Protein AF-A0AAW7ZIN4-F1 (afdb_monomer)

Solvent-accessible surface area (backbone atoms only — not comparable to full-atom values): 8543 Å² total; per-residue (Å²): 134,86,80,76,77,82,79,81,54,70,80,65,68,70,68,62,73,55,70,68,58,52,50,53,53,50,50,55,50,51,54,50,53,51,51,53,50,50,52,51,52,38,57,66,69,66,36,88,85,60,66,56,82,73,45,57,72,73,40,33,47,53,51,51,53,30,57,72,68,71,48,84,62,86,77,79,46,70,63,54,56,51,37,52,54,46,57,75,68,53,62,38,85,40,81,42,49,49,68,58,50,45,52,58,56,48,67,85,55,96,70,55,74,66,58,37,51,51,35,47,51,54,50,48,54,64,73,46,60,96,54,64,73,91,35,54,35,82,43,77,92

Nearest PDB structures (foldseek):
  6bqz-assembly1_A  TM=4.167E-01  e=3.978E+00  Acinetobacter baumannii
  1i2d-assembly1_A  TM=4.081E-01  e=7.711E+00  Penicillium chrysogenum
  7ykk-assembly1_D  TM=2.564E-01  e=2.458E+00  Saccharomyces cerevisiae

Secondary structure (DSSP, 8-state):
---------HHHHTTS--HHHHHHHHHHHHHHHHHHHHHHHHHHHS-TT--GGGS-HHHHHHHHHHHHH-S--SS--HHHHHHHHHHHT--EEEEE-HHHHHHHTTTT----HHHHHHHHHHHHHHHTTTS-TTTEEEEE-

Radius of gyration: 28.84 Å; Cα contacts (8 Å, |Δi|>4): 88; chains: 1; bounding box: 48×37×99 Å

Foldseek 3Di:
DDDDPPPPPVVVVVPDDPPVVVVVVVVVVVVVVVLVVLVVLLVLLPPPVFDLVLDDPVQSVLSVVCNVVSDQDVVNDPSPVVSSVLRNVAADEQEDEPVNLCVLQPVPDDDDPVSSVVSVVVVCCVRCPPHDPVRYRYDYD

Structure (mmCIF, N/CA/C/O backbone):
data_AF-A0AAW7ZIN4-F1
#
_entry.id   AF-A0AAW7ZIN4-F1
#
loop_
_atom_site.group_PDB
_atom_site.id
_atom_site.type_symbol
_atom_site.label_atom_id
_atom_site.label_alt_id
_atom_site.label_comp_id
_atom_site.label_asym_id
_atom_site.label_entity_id
_atom_site.label_seq_id
_atom_site.pdbx_PDB_ins_code
_atom_site.Cartn_x
_atom_site.Cartn_y
_atom_site.Cartn_z
_atom_site.occupancy
_atom_site.B_iso_or_equiv
_atom_site.auth_seq_id
_atom_site.auth_comp_id
_atom_site.auth_asym_id
_atom_site.auth_atom_id
_atom_site.pdbx_PDB_model_num
ATOM 1 N N . MET A 1 1 ? -6.324 -24.152 69.925 1.00 40.66 1 MET A N 1
ATOM 2 C CA . MET A 1 1 ? -6.390 -23.943 68.464 1.00 40.66 1 MET A CA 1
ATOM 3 C C . MET A 1 1 ? -7.553 -22.997 68.207 1.00 40.66 1 MET A C 1
ATOM 5 O O . MET A 1 1 ? -8.689 -23.415 68.367 1.00 40.66 1 MET A O 1
ATOM 9 N N . ASN A 1 2 ? -7.278 -21.713 67.959 1.00 39.81 2 ASN A N 1
ATOM 10 C CA . ASN A 1 2 ? -8.313 -20.709 67.688 1.00 39.81 2 ASN A CA 1
ATOM 11 C C . ASN A 1 2 ? -8.754 -20.844 66.229 1.00 39.81 2 ASN A C 1
ATOM 13 O O . ASN A 1 2 ? -7.980 -20.530 65.327 1.00 39.81 2 ASN A O 1
ATOM 17 N N . ALA A 1 3 ? -9.974 -21.325 66.002 1.00 48.94 3 ALA A N 1
ATOM 18 C CA . ALA A 1 3 ? -10.636 -21.187 64.715 1.00 48.94 3 ALA A CA 1
ATOM 19 C C . ALA A 1 3 ? -11.168 -19.752 64.632 1.00 48.94 3 ALA A C 1
ATOM 21 O O . ALA A 1 3 ? -12.106 -19.397 65.342 1.00 48.94 3 ALA A O 1
ATOM 22 N N . ASN A 1 4 ? -10.525 -18.918 63.818 1.00 47.38 4 ASN A N 1
ATOM 23 C CA . ASN A 1 4 ? -11.059 -17.606 63.474 1.00 47.38 4 ASN A CA 1
ATOM 24 C C . ASN A 1 4 ? -12.286 -17.834 62.573 1.00 47.38 4 ASN A C 1
ATOM 26 O O . ASN A 1 4 ? -12.121 -18.443 61.511 1.00 47.38 4 ASN A O 1
ATOM 30 N N . PRO A 1 5 ? -13.500 -17.403 62.956 1.00 57.81 5 PRO A N 1
ATOM 31 C CA . PRO A 1 5 ? -14.638 -17.458 62.057 1.00 57.81 5 PRO A CA 1
ATOM 32 C C . PRO A 1 5 ? -14.365 -16.464 60.932 1.00 57.81 5 PRO A C 1
ATOM 34 O O . PRO A 1 5 ? -14.081 -15.296 61.188 1.00 57.81 5 PRO A O 1
ATOM 37 N N . VAL A 1 6 ? -14.413 -16.925 59.686 1.00 63.09 6 VAL A N 1
ATOM 38 C CA . VAL A 1 6 ? -14.408 -16.025 58.533 1.00 63.09 6 VAL A CA 1
ATOM 39 C C . VAL A 1 6 ? -15.701 -15.213 58.622 1.00 63.09 6 VAL A C 1
ATOM 41 O O . VAL A 1 6 ? -16.783 -15.744 58.376 1.00 63.09 6 VAL A O 1
ATOM 44 N N . GLU A 1 7 ? -15.605 -13.959 59.064 1.00 59.12 7 GLU A N 1
ATOM 45 C CA . GLU A 1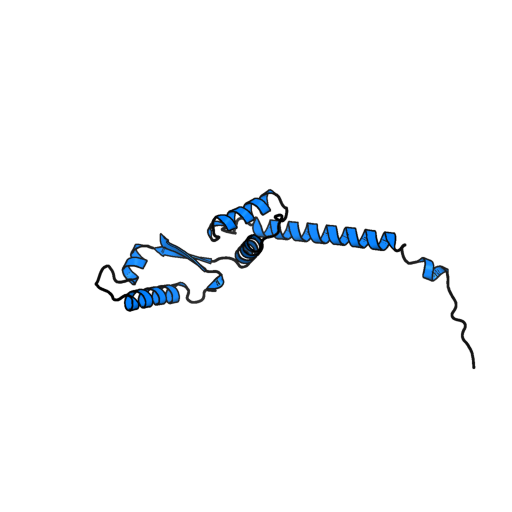 7 ? -16.725 -13.021 59.076 1.00 59.12 7 GLU A CA 1
ATOM 46 C C . GLU A 1 7 ? -17.200 -12.806 57.635 1.00 59.12 7 GLU A C 1
ATOM 48 O O . GLU A 1 7 ? -16.576 -12.094 56.849 1.00 59.12 7 GLU A O 1
ATOM 53 N N . PHE A 1 8 ? -18.323 -13.432 57.280 1.00 55.78 8 PHE A N 1
ATOM 54 C CA . PHE A 1 8 ? -19.066 -13.094 56.073 1.00 55.78 8 PHE A CA 1
ATOM 55 C C . PHE A 1 8 ? -19.654 -11.691 56.246 1.00 55.78 8 PHE A C 1
ATOM 57 O O . PHE A 1 8 ? -20.676 -11.491 56.904 1.00 55.78 8 PHE A O 1
ATOM 64 N N . ASN A 1 9 ? -18.981 -10.695 55.676 1.00 62.47 9 ASN A N 1
ATOM 65 C CA . ASN A 1 9 ? -19.424 -9.311 55.715 1.00 62.47 9 ASN A CA 1
ATOM 66 C C . ASN A 1 9 ? -20.310 -9.026 54.492 1.00 62.47 9 ASN A C 1
ATOM 68 O O . ASN A 1 9 ? -19.834 -8.582 53.448 1.00 62.47 9 ASN A O 1
ATOM 72 N N . ALA A 1 10 ? -21.617 -9.280 54.619 1.00 57.66 10 ALA A N 1
ATOM 73 C CA . ALA A 1 10 ? -22.600 -9.133 53.535 1.00 57.66 10 ALA A CA 1
ATOM 74 C C . ALA A 1 10 ? -22.620 -7.729 52.892 1.00 57.66 10 ALA A C 1
ATOM 76 O O . ALA A 1 10 ? -23.021 -7.585 51.742 1.00 57.66 10 ALA A O 1
ATOM 77 N N . ARG A 1 11 ? -22.142 -6.698 53.607 1.00 57.84 11 ARG A N 1
ATOM 78 C CA . ARG A 1 11 ? -21.996 -5.327 53.085 1.00 57.84 11 ARG A CA 1
ATOM 79 C C . ARG A 1 11 ? -20.828 -5.161 52.104 1.00 57.84 11 ARG A C 1
ATOM 81 O O . ARG A 1 11 ? -20.826 -4.203 51.338 1.00 57.84 11 ARG A O 1
ATOM 88 N N . GLN A 1 12 ? -19.832 -6.049 52.139 1.00 54.34 12 GLN A N 1
ATOM 89 C CA . GLN A 1 12 ? -18.669 -6.011 51.244 1.00 54.34 12 GLN A CA 1
ATOM 90 C C . GLN A 1 12 ? -18.890 -6.847 49.974 1.00 54.34 12 GLN A C 1
ATOM 92 O O . GLN A 1 12 ? -18.453 -6.434 48.899 1.00 54.34 12 GLN A O 1
ATOM 97 N N . GLU A 1 13 ? -19.626 -7.961 50.056 1.00 52.12 13 GLU A N 1
ATOM 98 C CA . GLU A 1 13 ? -19.983 -8.775 48.879 1.00 52.12 13 GLU A CA 1
ATOM 99 C C . GLU A 1 13 ? -21.022 -8.108 47.968 1.00 52.12 13 GLU A C 1
ATOM 101 O O . GLU A 1 13 ? -20.983 -8.295 46.754 1.00 52.12 13 GLU A O 1
ATOM 106 N N . SER A 1 14 ? -21.886 -7.247 48.511 1.00 54.12 14 SER A N 1
ATOM 107 C CA . SER A 1 14 ? -22.894 -6.493 47.752 1.00 54.12 14 SER A CA 1
ATOM 108 C C . SER A 1 14 ? -22.329 -5.385 46.845 1.00 54.12 14 SER A C 1
ATOM 110 O O . SER A 1 14 ? -23.098 -4.616 46.278 1.00 54.12 14 SER A O 1
ATOM 112 N N . SER A 1 15 ? -21.003 -5.254 46.727 1.00 57.72 15 SER A N 1
ATOM 113 C CA . SER A 1 15 ? -20.353 -4.152 45.997 1.00 57.72 15 SER A CA 1
ATOM 114 C C . SER A 1 15 ? -19.972 -4.474 44.548 1.00 57.72 15 SER A C 1
ATOM 116 O O . SER A 1 15 ? -19.541 -3.579 43.820 1.00 57.72 15 SER A O 1
ATOM 118 N N . LYS A 1 16 ? -20.127 -5.725 44.097 1.00 62.47 16 LYS A N 1
ATOM 119 C CA . LYS A 1 16 ? -19.924 -6.077 42.686 1.00 62.47 16 LYS A CA 1
ATOM 120 C C . LYS A 1 16 ? -21.234 -5.906 41.926 1.00 62.47 16 LYS A C 1
ATOM 122 O O . LYS A 1 16 ? -22.241 -6.499 42.302 1.00 62.47 16 LYS A O 1
ATOM 127 N N . ALA A 1 17 ? -21.192 -5.122 40.847 1.00 70.25 17 ALA A N 1
ATOM 128 C CA . ALA A 1 17 ? -22.298 -5.008 39.902 1.00 70.25 17 ALA A CA 1
ATOM 129 C C . ALA A 1 17 ? -22.784 -6.414 39.487 1.00 70.25 17 ALA A C 1
ATOM 131 O O . ALA A 1 17 ? -21.935 -7.307 39.338 1.00 70.25 17 ALA A O 1
ATOM 132 N N . PRO A 1 18 ? -24.100 -6.631 39.308 1.00 87.44 18 PRO A N 1
ATOM 133 C CA . PRO A 1 18 ? -24.650 -7.877 38.788 1.00 87.44 18 PRO A CA 1
ATOM 134 C C . PRO A 1 18 ? -23.871 -8.370 37.566 1.00 87.44 18 PRO A C 1
ATOM 136 O O . PRO A 1 18 ? -23.441 -7.568 36.738 1.00 87.44 18 PRO A O 1
ATOM 139 N N . ALA A 1 19 ? -23.714 -9.687 37.417 1.00 85.81 19 ALA A N 1
ATOM 140 C CA . ALA A 1 19 ? -22.985 -10.267 36.283 1.00 85.81 19 ALA A CA 1
ATOM 141 C C . ALA A 1 19 ? -23.501 -9.748 34.925 1.00 85.81 19 ALA A C 1
ATOM 143 O O . ALA A 1 19 ? -22.707 -9.483 34.028 1.00 85.81 19 ALA A O 1
ATOM 144 N N . SER A 1 20 ? -24.812 -9.514 34.803 1.00 87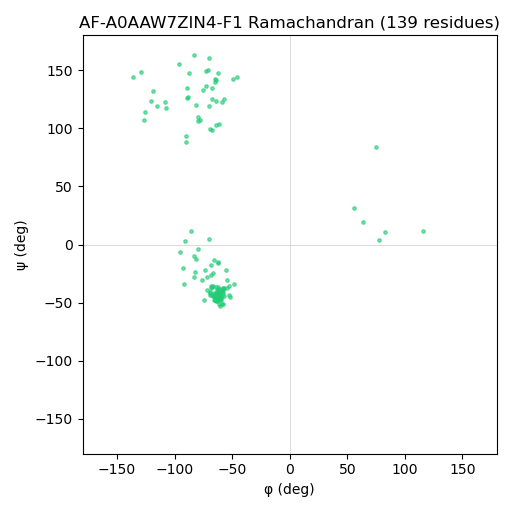.56 20 SER A N 1
ATOM 145 C CA . SER A 1 20 ? -25.426 -8.918 33.611 1.00 87.56 20 SER A CA 1
ATOM 146 C C . SER A 1 20 ? -24.937 -7.494 33.324 1.00 87.56 20 SER A C 1
ATOM 148 O O . SER A 1 20 ? -24.678 -7.162 32.176 1.00 87.56 20 SER A O 1
ATOM 150 N N . GLU A 1 21 ? -24.760 -6.652 34.346 1.00 91.19 21 GLU A N 1
ATOM 151 C CA . GLU A 1 21 ? -24.214 -5.299 34.160 1.00 91.19 21 GLU A CA 1
ATOM 152 C C . GLU A 1 21 ? -22.738 -5.339 33.749 1.00 91.19 21 GLU A C 1
ATOM 154 O O . GLU A 1 21 ? -22.300 -4.534 32.928 1.00 91.19 21 GLU A O 1
ATOM 159 N N . GLN A 1 22 ? -21.973 -6.300 34.275 1.00 91.38 22 GLN A N 1
ATOM 160 C CA . GLN A 1 22 ? -20.576 -6.502 33.882 1.00 91.38 22 GLN A CA 1
ATOM 161 C C . GLN A 1 22 ? -20.455 -6.944 32.417 1.00 91.38 22 GLN A C 1
ATOM 163 O O . GLN A 1 22 ? -19.589 -6.435 31.706 1.00 91.38 22 GLN A O 1
ATOM 168 N N . LEU A 1 23 ? -21.327 -7.850 31.961 1.00 94.69 23 LEU A N 1
ATOM 169 C CA . LEU A 1 23 ? -21.386 -8.284 30.562 1.00 94.69 23 LEU A CA 1
ATOM 170 C C . LEU 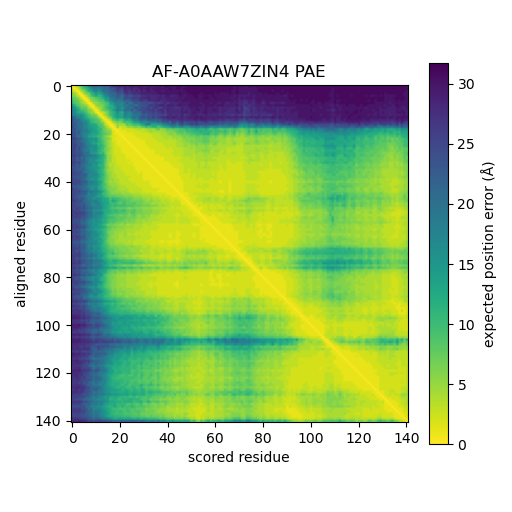A 1 23 ? -21.768 -7.130 29.635 1.00 94.69 23 LEU A C 1
ATOM 172 O O . LEU A 1 23 ? -21.036 -6.863 28.687 1.00 94.69 23 LEU A O 1
ATOM 176 N N . ASN A 1 24 ? -22.819 -6.377 29.968 1.00 94.50 24 ASN A N 1
ATOM 177 C CA . ASN A 1 24 ? -23.224 -5.207 29.187 1.00 94.50 24 ASN A CA 1
ATOM 178 C C . ASN A 1 24 ? -22.090 -4.173 29.079 1.00 94.50 24 ASN A C 1
ATOM 180 O O . ASN A 1 24 ? -21.880 -3.576 28.027 1.00 94.50 24 ASN A O 1
ATOM 184 N N . ASN A 1 25 ? -21.326 -3.960 30.158 1.00 94.38 25 ASN A N 1
ATOM 185 C CA . ASN A 1 25 ? -20.179 -3.055 30.113 1.00 94.38 25 ASN A CA 1
ATOM 186 C C . ASN A 1 25 ? -19.053 -3.583 29.212 1.00 94.38 25 ASN A C 1
ATOM 188 O O . ASN A 1 25 ? -18.375 -2.790 28.563 1.00 94.38 25 ASN A O 1
ATOM 192 N N . LEU A 1 26 ? -18.836 -4.900 29.175 1.00 95.44 26 LEU A N 1
ATOM 193 C CA . LEU A 1 26 ? -17.843 -5.514 28.297 1.00 95.44 26 LEU A CA 1
ATOM 194 C C . LEU A 1 26 ? -18.257 -5.419 26.822 1.00 95.44 26 LEU A C 1
ATOM 196 O O . LEU A 1 26 ? -17.413 -5.082 25.997 1.00 95.44 26 LEU A O 1
ATOM 200 N N . GLU A 1 27 ? -19.533 -5.649 26.511 1.00 96.06 27 GLU A N 1
ATOM 201 C CA . GLU A 1 27 ? -20.096 -5.478 25.164 1.00 96.06 27 GLU A CA 1
ATOM 202 C C . GLU A 1 27 ? -19.908 -4.041 24.668 1.00 96.06 27 GLU A C 1
ATOM 204 O O . GLU A 1 27 ? -19.272 -3.823 23.642 1.00 96.06 27 GLU A O 1
ATOM 209 N N . GLN A 1 28 ? -20.305 -3.044 25.466 1.00 96.75 28 GLN A N 1
ATOM 210 C CA . GLN A 1 28 ? -20.121 -1.630 25.116 1.00 96.75 28 GLN A CA 1
ATOM 211 C C . GLN A 1 28 ? -18.654 -1.259 24.864 1.00 96.75 28 GLN A C 1
ATOM 213 O O . GLN A 1 28 ? -18.350 -0.450 23.985 1.00 96.75 28 GLN A O 1
ATOM 218 N N . ARG A 1 29 ? -17.724 -1.833 25.638 1.00 96.81 29 ARG A N 1
ATOM 219 C CA . ARG A 1 29 ? -16.284 -1.625 25.424 1.00 96.81 29 ARG A CA 1
ATOM 220 C C . ARG A 1 29 ? -15.802 -2.272 24.133 1.00 96.81 29 ARG A C 1
ATOM 222 O O . ARG A 1 29 ? -14.936 -1.698 23.481 1.00 96.81 29 ARG A O 1
ATOM 229 N N . LEU A 1 30 ? -16.322 -3.446 23.787 1.00 97.56 30 LEU A N 1
ATOM 230 C CA . LEU A 1 30 ? -15.977 -4.142 22.551 1.00 97.56 30 LEU A CA 1
ATOM 231 C C . LEU A 1 30 ? -16.476 -3.367 21.326 1.00 97.56 30 LEU A C 1
ATOM 233 O O . LEU A 1 30 ? -15.694 -3.147 20.404 1.00 97.56 30 LEU A O 1
ATOM 237 N N . ASP A 1 31 ? -17.713 -2.872 21.368 1.00 96.44 31 ASP A N 1
ATOM 238 C CA . ASP A 1 31 ? -18.290 -2.033 20.311 1.00 96.44 31 ASP A CA 1
ATOM 239 C C . ASP A 1 31 ? -17.493 -0.736 20.136 1.00 96.44 31 ASP A C 1
ATOM 241 O O . ASP A 1 31 ? -17.158 -0.337 19.020 1.00 96.44 31 ASP A O 1
ATOM 245 N N . SER A 1 32 ? -17.125 -0.100 21.253 1.00 96.81 32 SER A N 1
ATOM 246 C CA . SER A 1 32 ? -16.310 1.120 21.237 1.00 96.81 32 SER A CA 1
ATOM 247 C C . SER A 1 32 ? -14.928 0.851 20.636 1.00 96.81 32 SER A C 1
ATOM 249 O O . SER A 1 32 ? -14.490 1.578 19.752 1.00 96.81 32 SER A O 1
ATOM 251 N N . LEU A 1 33 ? -14.267 -0.239 21.045 1.00 97.31 33 LEU A N 1
ATOM 252 C CA . LEU A 1 33 ? -12.967 -0.640 20.502 1.00 97.31 33 LEU A CA 1
ATOM 253 C C . LEU A 1 33 ? -13.040 -0.908 18.993 1.00 97.31 33 LEU A C 1
ATOM 255 O O . LEU A 1 33 ? -12.138 -0.508 18.257 1.00 97.31 33 LEU A O 1
ATOM 259 N N . GLN A 1 34 ? -14.097 -1.581 18.533 1.00 95.06 34 GLN A N 1
ATOM 260 C CA . GLN A 1 34 ? -14.306 -1.860 17.116 1.00 95.06 34 GLN A CA 1
ATOM 261 C C . GLN A 1 34 ? -14.510 -0.566 16.322 1.00 95.06 34 GLN A C 1
ATOM 263 O O . GLN A 1 34 ? -13.856 -0.375 15.296 1.00 95.06 34 GLN A O 1
ATOM 268 N N . SER A 1 35 ? -15.378 0.324 16.807 1.00 95.69 35 SER A N 1
ATOM 269 C CA . SER A 1 35 ? -15.658 1.617 16.176 1.00 95.69 35 SER A CA 1
ATOM 270 C C . SER A 1 35 ? -14.405 2.491 16.096 1.00 95.69 35 SER A C 1
ATOM 272 O O . SER A 1 35 ? -14.099 3.043 15.039 1.00 95.69 35 SER A O 1
ATOM 274 N N . ASP A 1 36 ? -13.646 2.586 17.188 1.00 96.75 36 ASP A N 1
ATOM 275 C CA . ASP A 1 36 ? -12.415 3.377 17.244 1.00 96.75 36 ASP A CA 1
ATOM 276 C C . ASP A 1 36 ? -11.352 2.824 16.291 1.00 96.75 36 ASP A C 1
ATOM 278 O O . ASP A 1 36 ? -10.692 3.577 15.572 1.00 96.75 36 ASP A O 1
ATOM 282 N N . TRP A 1 37 ? -11.194 1.498 16.249 1.00 96.25 37 TRP A N 1
ATOM 283 C CA . TRP A 1 37 ? -10.260 0.849 15.335 1.00 96.25 37 TRP A CA 1
ATOM 284 C C . TRP A 1 37 ? -10.636 1.086 13.868 1.00 96.25 37 TRP A C 1
ATOM 286 O O . TRP A 1 37 ? -9.765 1.422 13.065 1.00 96.25 37 TRP A O 1
ATOM 296 N N . LEU A 1 38 ? -11.921 0.964 13.528 1.00 95.62 38 LEU A N 1
ATOM 297 C CA . LEU A 1 38 ? -12.423 1.160 12.169 1.00 95.62 38 LEU A CA 1
ATOM 298 C C . LEU A 1 38 ? -12.266 2.617 11.718 1.00 95.62 38 LEU A C 1
ATOM 300 O O . LEU A 1 38 ? -11.776 2.870 10.621 1.00 95.62 38 LEU A O 1
ATOM 304 N N . SER A 1 39 ? -12.590 3.567 12.598 1.00 95.38 39 SER A N 1
ATOM 305 C CA . SER A 1 39 ? -12.391 5.001 12.368 1.00 95.38 39 SER A CA 1
ATOM 306 C C . SER A 1 39 ? -10.915 5.347 12.145 1.00 95.38 39 SER A C 1
ATOM 308 O O . SER A 1 39 ? -10.569 6.033 11.182 1.00 95.38 39 SER A O 1
ATOM 310 N N . ASN A 1 40 ? -10.020 4.808 12.980 1.00 95.75 40 ASN A N 1
ATOM 311 C CA . ASN A 1 40 ? -8.581 5.004 12.819 1.00 95.75 40 ASN A CA 1
ATOM 312 C C . ASN A 1 40 ? -8.066 4.409 11.506 1.00 95.75 40 ASN A C 1
ATOM 314 O O . ASN A 1 40 ? -7.280 5.054 10.814 1.00 95.75 40 ASN A O 1
ATOM 318 N N . LEU A 1 41 ? -8.507 3.200 11.145 1.00 95.81 41 LEU A N 1
ATOM 319 C CA . LEU A 1 41 ? -8.128 2.578 9.880 1.00 95.81 41 LEU A CA 1
ATOM 320 C C . LEU A 1 41 ? -8.611 3.410 8.687 1.00 95.81 41 LEU A C 1
ATOM 322 O O . LEU A 1 41 ? -7.836 3.651 7.767 1.00 95.81 41 LEU A O 1
ATOM 326 N N . ASN A 1 42 ? -9.855 3.886 8.720 1.00 95.62 42 ASN A N 1
ATOM 327 C CA . ASN A 1 42 ? -10.412 4.742 7.677 1.00 95.62 42 ASN A CA 1
ATOM 328 C C . ASN A 1 42 ? -9.614 6.039 7.524 1.00 95.62 42 ASN A C 1
ATOM 330 O O . ASN A 1 42 ? -9.214 6.381 6.420 1.00 95.62 42 ASN A O 1
ATOM 334 N N . SER A 1 43 ? -9.322 6.712 8.638 1.00 94.62 43 SER A N 1
ATOM 335 C CA . SER 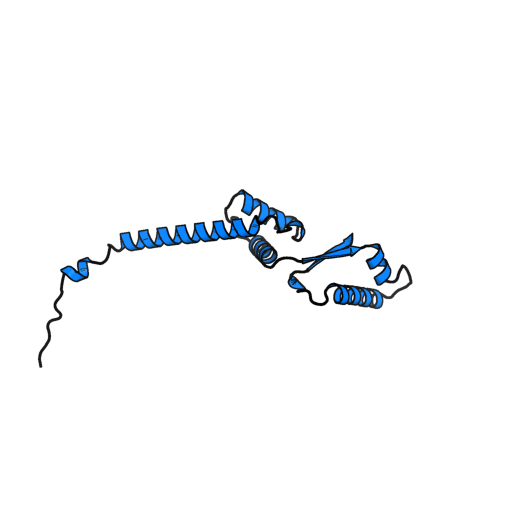A 1 43 ? -8.527 7.945 8.666 1.00 94.62 43 SER A CA 1
ATOM 336 C C . SER A 1 43 ? -7.124 7.751 8.084 1.00 94.62 43 SER A C 1
ATOM 338 O O . SER A 1 43 ? -6.647 8.584 7.320 1.00 94.62 43 SER A O 1
ATOM 340 N N . LEU A 1 44 ? -6.474 6.624 8.395 1.00 94.06 44 LEU A N 1
ATOM 341 C CA . LEU A 1 44 ? -5.165 6.298 7.833 1.00 94.06 44 LEU A CA 1
ATOM 342 C C . LEU A 1 44 ? -5.224 6.017 6.332 1.00 94.06 44 LEU A C 1
ATOM 344 O O . LEU A 1 44 ? -4.267 6.335 5.643 1.00 94.06 44 LEU A O 1
ATOM 348 N N . LEU A 1 45 ? -6.287 5.385 5.830 1.00 94.12 45 LEU A N 1
ATOM 349 C CA . LEU A 1 45 ? -6.404 5.021 4.414 1.00 94.12 45 LEU A CA 1
ATOM 350 C C . LEU A 1 45 ? -6.916 6.171 3.533 1.00 94.12 45 LEU A C 1
ATOM 352 O O . LEU A 1 45 ? -6.570 6.209 2.355 1.00 94.12 45 LEU A O 1
ATOM 356 N N . ASP A 1 46 ? -7.697 7.094 4.097 1.00 93.69 46 ASP A N 1
ATOM 357 C CA . ASP A 1 46 ? -8.216 8.307 3.441 1.00 93.69 46 ASP A CA 1
ATOM 358 C C . ASP A 1 46 ? -7.228 9.492 3.497 1.00 93.69 46 ASP A C 1
ATOM 360 O O . ASP A 1 46 ? -7.567 10.635 3.190 1.00 93.69 46 ASP A O 1
ATOM 364 N N . ASP A 1 47 ? -5.978 9.244 3.897 1.00 91.88 47 ASP A N 1
ATOM 365 C CA . ASP A 1 47 ? -4.940 10.271 3.902 1.00 91.88 47 ASP A CA 1
ATOM 366 C C . ASP A 1 47 ? -4.660 10.752 2.454 1.00 91.88 47 ASP A C 1
ATOM 368 O O . ASP A 1 47 ? -4.279 9.948 1.595 1.00 91.88 47 ASP A O 1
ATOM 372 N N . PRO A 1 48 ? -4.785 12.064 2.151 1.00 88.12 48 PRO A N 1
ATOM 373 C CA . PRO A 1 48 ? -4.581 12.608 0.805 1.00 88.12 48 PRO A CA 1
ATOM 374 C C . PRO A 1 48 ? -3.157 12.426 0.258 1.00 88.12 48 PRO A C 1
ATOM 376 O O . PRO A 1 48 ? -2.937 12.592 -0.944 1.00 88.12 48 PRO A O 1
ATOM 379 N N . PHE A 1 49 ? -2.178 12.108 1.107 1.00 87.06 49 PHE A N 1
ATOM 380 C CA . PHE A 1 49 ? -0.808 11.815 0.692 1.00 87.06 49 PHE A CA 1
ATOM 381 C C . PHE A 1 49 ? -0.617 10.361 0.230 1.00 87.06 49 PHE A C 1
ATOM 383 O O . PHE A 1 49 ? 0.427 10.034 -0.342 1.00 87.06 49 PHE A O 1
ATOM 390 N N . ILE A 1 50 ? -1.608 9.487 0.426 1.00 88.38 50 ILE A N 1
ATOM 391 C CA . ILE A 1 50 ? -1.557 8.095 -0.023 1.00 88.38 50 ILE A CA 1
ATOM 392 C C . ILE A 1 50 ? -1.920 7.992 -1.504 1.00 88.38 50 ILE A C 1
ATOM 394 O O . ILE A 1 50 ? -3.036 8.272 -1.938 1.00 88.38 50 ILE A O 1
ATOM 398 N N . ASN A 1 51 ? -0.979 7.483 -2.300 1.00 88.94 51 ASN A N 1
ATOM 399 C CA . ASN A 1 51 ? -1.225 7.175 -3.703 1.00 88.94 51 ASN A CA 1
ATOM 400 C C . ASN A 1 51 ? -1.734 5.734 -3.880 1.00 88.94 51 ASN A C 1
ATOM 402 O O . ASN A 1 51 ? -0.955 4.796 -4.071 1.00 88.94 51 ASN A O 1
ATOM 406 N N . LEU A 1 52 ? -3.059 5.558 -3.899 1.00 91.44 52 LEU A N 1
ATOM 407 C CA . LEU A 1 52 ? -3.690 4.260 -4.189 1.00 91.44 52 LEU A CA 1
ATOM 408 C C . LEU A 1 52 ? -3.388 3.734 -5.606 1.00 91.44 52 LEU A C 1
ATOM 410 O O . LEU A 1 52 ? -3.585 2.550 -5.867 1.00 91.44 52 LEU A O 1
ATOM 414 N N . GLY A 1 53 ? -2.885 4.571 -6.519 1.00 90.50 53 GLY A N 1
ATOM 415 C CA . GLY A 1 53 ? -2.458 4.156 -7.859 1.00 90.50 53 GLY A CA 1
ATOM 416 C C . GLY A 1 53 ? -1.253 3.207 -7.872 1.00 90.50 53 GLY A C 1
ATOM 417 O O . GLY A 1 53 ? -0.983 2.587 -8.896 1.00 90.50 53 GLY A O 1
ATOM 418 N N . LEU A 1 54 ? -0.552 3.060 -6.743 1.00 92.12 54 LEU A N 1
ATOM 419 C CA . LEU A 1 54 ? 0.554 2.109 -6.579 1.00 92.12 54 LEU A CA 1
ATOM 420 C C . LEU A 1 54 ? 0.083 0.678 -6.274 1.00 92.12 54 LEU A C 1
ATOM 422 O O . LEU A 1 54 ? 0.868 -0.274 -6.347 1.00 92.12 54 LEU A O 1
ATOM 426 N N . LEU A 1 55 ? -1.196 0.507 -5.938 1.00 93.25 55 LEU A N 1
ATOM 427 C CA . LEU A 1 55 ? -1.827 -0.799 -5.805 1.00 93.25 55 LEU A CA 1
ATOM 428 C C . LEU A 1 55 ? -2.278 -1.337 -7.165 1.00 93.25 55 LEU A C 1
ATOM 430 O O . LEU A 1 55 ? -2.459 -0.607 -8.140 1.00 93.25 55 LEU A O 1
ATOM 434 N N . LYS A 1 56 ? -2.547 -2.646 -7.221 1.00 91.38 56 LYS A N 1
ATOM 435 C CA . LYS A 1 56 ? -3.274 -3.215 -8.363 1.00 91.38 56 LYS A CA 1
ATOM 436 C C . LYS A 1 56 ? -4.687 -2.609 -8.431 1.00 91.38 56 LYS A C 1
ATOM 438 O O . LYS A 1 56 ? -5.278 -2.400 -7.372 1.00 91.38 56 LYS A O 1
ATOM 443 N N . PRO A 1 57 ? -5.289 -2.432 -9.624 1.00 93.00 57 PRO A N 1
ATOM 444 C CA . PRO A 1 57 ? -6.602 -1.792 -9.765 1.00 93.00 57 PRO A CA 1
ATOM 445 C C . PRO A 1 57 ? -7.693 -2.385 -8.863 1.00 93.00 57 PRO A C 1
ATOM 447 O O . PRO A 1 57 ? -8.391 -1.647 -8.177 1.00 93.00 57 PRO A O 1
ATOM 450 N N . ASN A 1 58 ? -7.779 -3.718 -8.786 1.00 92.88 58 ASN A N 1
ATOM 451 C CA . ASN A 1 58 ? -8.759 -4.398 -7.932 1.00 92.88 58 ASN A CA 1
ATOM 452 C C . ASN A 1 58 ? -8.532 -4.105 -6.439 1.00 92.88 58 ASN A C 1
ATOM 454 O O . ASN A 1 58 ? -9.486 -3.914 -5.699 1.00 92.88 58 ASN A O 1
ATOM 458 N N . GLN A 1 59 ? -7.273 -4.050 -5.993 1.00 94.25 59 GLN A N 1
ATOM 459 C CA . GLN A 1 59 ? -6.930 -3.733 -4.603 1.00 94.25 59 GLN A CA 1
ATOM 460 C C . GLN A 1 59 ? -7.240 -2.273 -4.276 1.00 94.25 59 GLN A C 1
ATOM 462 O O . GLN A 1 59 ? -7.816 -1.996 -3.232 1.00 94.25 59 GLN A O 1
ATOM 467 N N . ALA A 1 60 ? -6.894 -1.350 -5.179 1.00 94.44 60 ALA A N 1
ATOM 468 C CA . ALA A 1 60 ? -7.212 0.064 -5.021 1.00 94.44 60 ALA A CA 1
ATOM 469 C C . ALA A 1 60 ? -8.725 0.286 -4.900 1.00 94.44 60 ALA A C 1
ATOM 471 O O . ALA A 1 60 ? -9.152 1.094 -4.081 1.00 94.44 60 ALA A O 1
ATOM 472 N N . GLN A 1 61 ? -9.528 -0.448 -5.678 1.00 94.44 61 GLN A N 1
ATOM 473 C CA . GLN A 1 61 ? -10.982 -0.355 -5.599 1.00 94.44 61 GLN A CA 1
ATOM 474 C C . GLN A 1 61 ? -11.512 -0.831 -4.243 1.00 94.44 61 GLN A C 1
ATOM 476 O O . GLN A 1 61 ? -12.257 -0.092 -3.617 1.00 94.44 61 GLN A O 1
ATOM 481 N N . LEU A 1 62 ? -11.043 -1.976 -3.733 1.00 94.69 62 LEU A N 1
ATOM 482 C CA . LEU A 1 62 ? -11.442 -2.468 -2.406 1.00 94.69 62 LEU A CA 1
ATOM 483 C C . LEU A 1 62 ? -11.154 -1.459 -1.283 1.00 94.69 62 LEU A C 1
ATOM 485 O O . LEU A 1 62 ? -11.938 -1.338 -0.348 1.00 94.69 62 LEU A O 1
ATOM 489 N N . ILE A 1 63 ? -10.030 -0.737 -1.364 1.00 95.06 63 ILE A N 1
ATOM 490 C CA . ILE A 1 63 ? -9.702 0.313 -0.390 1.00 95.06 63 ILE A CA 1
ATOM 491 C C . ILE A 1 63 ? -10.638 1.516 -0.535 1.00 95.06 63 ILE A C 1
ATOM 493 O O . ILE A 1 63 ? -11.082 2.053 0.472 1.00 95.06 63 ILE A O 1
ATOM 497 N N . ARG A 1 64 ? -10.973 1.927 -1.763 1.00 94.69 64 ARG A N 1
ATOM 498 C CA . ARG A 1 64 ? -11.925 3.026 -1.994 1.00 94.69 64 ARG A CA 1
ATOM 499 C C . ARG A 1 64 ? -13.325 2.688 -1.499 1.00 94.69 64 ARG A C 1
ATOM 501 O O . ARG A 1 64 ? -13.938 3.532 -0.860 1.00 94.69 64 ARG A O 1
ATOM 508 N N . ASP A 1 65 ? -13.792 1.473 -1.773 1.00 94.50 65 ASP A N 1
ATOM 509 C CA . ASP A 1 65 ? -15.097 0.994 -1.315 1.00 94.50 65 ASP A CA 1
ATOM 510 C C . ASP A 1 65 ? -15.139 1.003 0.221 1.00 94.50 65 ASP A C 1
ATOM 512 O O . ASP A 1 65 ? -16.060 1.554 0.812 1.00 94.50 65 ASP A O 1
ATOM 516 N N . PHE A 1 66 ? -14.075 0.519 0.877 1.00 95.19 66 PHE A N 1
ATOM 517 C CA . PHE A 1 66 ? -13.936 0.595 2.334 1.00 95.19 66 PHE A CA 1
ATOM 518 C C . PHE A 1 66 ? -13.960 2.035 2.870 1.00 95.19 66 PHE A C 1
ATOM 520 O O . PHE A 1 66 ? -14.670 2.298 3.834 1.00 95.19 66 PHE A O 1
ATOM 527 N N . ILE A 1 67 ? -13.215 2.964 2.252 1.00 94.62 67 ILE A N 1
ATOM 528 C CA . ILE A 1 67 ? -13.186 4.381 2.662 1.00 94.62 67 ILE A CA 1
ATOM 529 C C . ILE A 1 67 ? -14.573 5.027 2.524 1.00 94.62 67 ILE A C 1
ATOM 531 O O . ILE A 1 67 ? -14.968 5.849 3.350 1.00 94.62 67 ILE A O 1
ATOM 535 N N . GLN A 1 68 ? -15.308 4.664 1.471 1.00 94.31 68 GLN A N 1
ATOM 536 C CA . GLN A 1 68 ? -16.631 5.205 1.183 1.00 94.31 68 GLN A CA 1
ATOM 537 C C . GLN A 1 68 ? -17.707 4.641 2.117 1.00 94.31 68 GLN A C 1
ATOM 539 O O . GLN A 1 68 ? -18.520 5.402 2.644 1.00 94.31 68 GLN A O 1
ATOM 544 N N . ASP A 1 69 ? -17.729 3.323 2.296 1.00 92.44 69 ASP A N 1
ATOM 545 C CA . ASP A 1 69 ? -18.762 2.633 3.067 1.00 92.44 69 ASP A CA 1
ATOM 546 C C . ASP A 1 69 ? -18.474 2.686 4.574 1.00 92.44 69 ASP A C 1
ATOM 548 O O . ASP A 1 69 ? -19.387 2.563 5.394 1.00 92.44 69 ASP A O 1
ATOM 552 N N . GLY A 1 70 ? -17.205 2.874 4.953 1.00 89.38 70 GLY A N 1
ATOM 553 C CA . GLY A 1 70 ? -16.746 2.903 6.338 1.00 89.38 70 GLY A CA 1
ATOM 554 C C . GLY A 1 70 ? -16.941 1.572 7.061 1.00 89.38 70 GLY A C 1
ATOM 555 O O . GLY A 1 70 ? -16.992 1.552 8.287 1.00 89.38 70 GLY A O 1
ATOM 556 N N . GLN A 1 71 ? -17.099 0.470 6.324 1.00 90.06 71 GLN A N 1
ATOM 557 C CA . GLN A 1 71 ? -17.345 -0.869 6.855 1.00 90.06 71 GLN A CA 1
ATOM 558 C C . GLN A 1 71 ? -16.373 -1.879 6.259 1.00 90.06 71 GLN A C 1
ATOM 560 O O . GLN A 1 71 ? -15.950 -1.765 5.110 1.00 90.06 71 GLN A O 1
ATOM 565 N N . LEU A 1 72 ? -16.024 -2.897 7.050 1.00 91.50 72 LEU A N 1
ATOM 566 C CA . LEU A 1 72 ? -15.205 -4.000 6.563 1.00 91.50 72 LEU A CA 1
ATOM 567 C C . LEU A 1 72 ? -15.954 -4.786 5.476 1.00 91.50 72 LEU A C 1
ATOM 569 O O . LEU A 1 72 ? -17.154 -5.018 5.617 1.00 91.50 72 LEU A O 1
ATOM 573 N N . PRO A 1 73 ? -15.256 -5.253 4.428 1.00 90.25 73 PRO A N 1
ATOM 574 C CA . PRO A 1 73 ? -15.877 -6.090 3.413 1.00 90.25 73 PRO A CA 1
ATOM 575 C C . PRO A 1 73 ? -16.330 -7.431 4.004 1.00 90.25 73 PRO A C 1
ATOM 577 O O . PRO A 1 73 ? -15.604 -8.059 4.780 1.00 90.25 73 PRO A O 1
ATOM 580 N N . GLU A 1 74 ? -17.503 -7.899 3.576 1.00 88.94 74 GLU A N 1
ATOM 581 C CA . GLU A 1 74 ? -18.025 -9.231 3.881 1.00 88.94 74 GLU A CA 1
ATOM 582 C C . GLU A 1 74 ? -18.139 -10.073 2.593 1.00 88.94 74 GLU A C 1
ATOM 584 O O . GLU A 1 74 ? -18.882 -9.702 1.682 1.00 88.94 74 GLU A O 1
ATOM 589 N N . PRO A 1 75 ? -17.440 -11.219 2.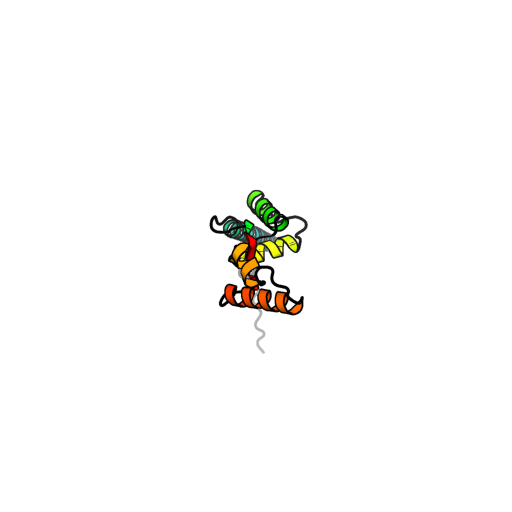480 1.00 88.38 75 PRO A N 1
ATOM 590 C CA . PRO A 1 75 ? -16.483 -11.767 3.438 1.00 88.38 75 PRO A CA 1
ATOM 591 C C . PRO A 1 75 ? -15.176 -10.962 3.481 1.00 88.38 75 PRO A C 1
ATOM 593 O O . PRO A 1 75 ? -14.722 -10.427 2.467 1.00 88.38 75 PRO A O 1
ATOM 596 N N . LEU A 1 76 ? -14.525 -10.957 4.647 1.00 89.62 76 LEU A N 1
ATOM 597 C CA . LEU A 1 76 ? -13.190 -10.385 4.788 1.00 89.62 76 LEU A CA 1
ATOM 598 C C . LEU A 1 76 ? -12.180 -11.264 4.041 1.00 89.62 76 LEU A C 1
ATOM 600 O O . LEU A 1 76 ? -11.743 -12.301 4.543 1.00 89.62 76 LEU A O 1
ATOM 604 N N . ASP A 1 77 ? -11.821 -10.853 2.828 1.00 88.75 77 ASP A N 1
ATOM 605 C CA . ASP A 1 77 ? -10.846 -11.558 2.000 1.00 88.75 77 ASP A CA 1
ATOM 606 C C . ASP A 1 77 ? -9.404 -11.106 2.291 1.00 88.75 77 ASP A C 1
ATOM 608 O O . ASP A 1 77 ? -9.098 -9.940 2.560 1.00 88.75 77 ASP A O 1
ATOM 612 N N . SER A 1 78 ? -8.487 -12.059 2.147 1.00 93.75 78 SER A N 1
ATOM 613 C CA . SER A 1 78 ? -7.039 -11.874 2.124 1.00 93.75 78 SER A CA 1
ATOM 614 C C . SER A 1 78 ? -6.577 -10.753 1.188 1.00 93.75 78 SER A C 1
ATOM 616 O O . SER A 1 78 ? -5.615 -10.056 1.514 1.00 93.75 78 SER A O 1
ATOM 618 N N . THR A 1 79 ? -7.263 -10.528 0.063 1.00 93.38 79 THR A N 1
ATOM 619 C CA . THR A 1 79 ? -6.925 -9.461 -0.888 1.00 93.38 79 THR A CA 1
ATOM 620 C C . THR A 1 79 ? -7.062 -8.076 -0.260 1.00 93.38 79 THR A C 1
ATOM 622 O O . THR A 1 79 ? -6.172 -7.242 -0.443 1.00 93.38 79 THR A O 1
ATOM 625 N N . PHE A 1 80 ? -8.127 -7.837 0.513 1.00 94.56 80 PHE A N 1
ATOM 626 C CA . PHE A 1 80 ? -8.332 -6.573 1.223 1.00 94.56 80 PHE A CA 1
ATOM 627 C C . PHE A 1 80 ? -7.256 -6.371 2.292 1.00 94.56 80 PHE A C 1
ATOM 629 O O . PHE A 1 80 ? -6.594 -5.337 2.316 1.00 94.56 80 PHE A O 1
ATOM 636 N N . ILE A 1 81 ? -7.000 -7.400 3.108 1.00 94.62 81 ILE A N 1
ATOM 637 C CA . ILE A 1 81 ? -5.971 -7.356 4.159 1.00 94.62 81 ILE A CA 1
ATOM 638 C C . ILE A 1 81 ? -4.595 -7.028 3.559 1.00 94.62 81 ILE A C 1
ATOM 640 O O . ILE A 1 81 ? -3.853 -6.198 4.085 1.00 94.62 81 ILE A O 1
ATOM 644 N N . GLN A 1 82 ? -4.243 -7.656 2.435 1.00 93.50 82 GLN A N 1
ATOM 645 C CA . GLN A 1 82 ? -2.995 -7.365 1.730 1.00 93.50 82 GLN A CA 1
ATOM 646 C C . GLN A 1 82 ? -2.953 -5.932 1.197 1.00 93.50 82 GLN A C 1
ATOM 648 O O . GLN A 1 82 ? -1.910 -5.291 1.305 1.00 93.50 82 GLN A O 1
ATOM 653 N N . ALA A 1 83 ? -4.056 -5.429 0.638 1.00 93.88 83 ALA A N 1
ATOM 654 C CA . ALA A 1 83 ? -4.137 -4.061 0.136 1.00 93.88 83 ALA A CA 1
ATOM 655 C C . ALA A 1 83 ? -3.919 -3.039 1.262 1.00 93.88 83 ALA A C 1
ATOM 657 O O . ALA A 1 83 ? -3.066 -2.164 1.126 1.00 93.88 83 ALA A O 1
ATOM 658 N N . VAL A 1 84 ? -4.599 -3.212 2.401 1.00 95.00 84 VAL A N 1
ATOM 659 C CA . VAL A 1 84 ? -4.441 -2.356 3.587 1.00 95.00 84 VAL A CA 1
ATOM 660 C C . VAL A 1 84 ? -2.992 -2.363 4.067 1.00 95.00 84 VAL A C 1
ATOM 662 O O . VAL A 1 84 ? -2.380 -1.308 4.205 1.00 95.00 84 VAL A O 1
ATOM 665 N N . ASN A 1 85 ? -2.405 -3.548 4.256 1.00 93.50 85 ASN A N 1
ATOM 666 C CA . ASN A 1 85 ? -1.021 -3.667 4.718 1.00 93.50 85 ASN A CA 1
ATOM 667 C C . ASN A 1 85 ? -0.024 -2.999 3.766 1.00 93.50 85 ASN A C 1
ATOM 669 O O . ASN A 1 85 ? 0.941 -2.389 4.215 1.00 93.50 85 ASN A O 1
ATOM 673 N N . GLN A 1 86 ? -0.243 -3.105 2.454 1.00 91.94 86 GLN A N 1
ATOM 674 C CA . GLN A 1 86 ? 0.615 -2.459 1.464 1.00 91.94 86 GLN A CA 1
ATOM 675 C C . GLN A 1 86 ? 0.528 -0.937 1.540 1.00 91.94 86 GLN A C 1
ATOM 677 O O . GLN A 1 86 ? 1.563 -0.275 1.521 1.00 91.94 86 GLN A O 1
ATOM 682 N N . VAL A 1 87 ? -0.682 -0.393 1.664 1.00 93.12 87 VAL A N 1
ATOM 683 C CA . VAL A 1 87 ? -0.898 1.050 1.802 1.00 93.12 87 VAL A CA 1
ATOM 684 C C . VAL A 1 87 ? -0.228 1.576 3.067 1.00 93.12 87 VAL A C 1
ATOM 686 O O . VAL A 1 87 ? 0.589 2.491 2.989 1.00 93.12 87 VAL A O 1
ATOM 689 N N . LEU A 1 88 ? -0.489 0.941 4.212 1.00 92.12 88 LEU A N 1
ATOM 690 C CA . LEU A 1 88 ? 0.075 1.349 5.502 1.00 92.12 88 LEU A CA 1
ATOM 691 C C . LEU A 1 88 ? 1.596 1.150 5.586 1.00 92.12 88 LEU A C 1
ATOM 693 O O . LEU A 1 88 ? 2.268 1.839 6.350 1.00 92.12 88 LEU A O 1
ATOM 697 N N . ALA A 1 89 ? 2.166 0.240 4.790 1.00 90.75 89 ALA A N 1
ATOM 698 C CA . ALA A 1 89 ? 3.614 0.100 4.678 1.00 90.75 89 ALA A CA 1
ATOM 699 C C . ALA A 1 89 ? 4.277 1.305 3.984 1.00 90.75 89 ALA A C 1
ATOM 701 O O . ALA A 1 89 ? 5.490 1.475 4.134 1.00 90.75 89 ALA A O 1
ATOM 702 N N . GLY A 1 90 ? 3.510 2.124 3.257 1.00 90.06 90 GLY A N 1
ATOM 703 C CA . GLY A 1 90 ? 4.000 3.255 2.475 1.00 90.06 90 GLY A CA 1
ATOM 704 C C . GLY A 1 90 ? 4.688 2.783 1.198 1.00 90.06 90 GLY A C 1
ATOM 705 O O . GLY A 1 90 ? 5.907 2.626 1.168 1.00 90.06 90 GLY A O 1
ATOM 706 N N . LEU A 1 91 ? 3.906 2.518 0.148 1.00 91.44 91 LEU A N 1
ATOM 707 C CA . LEU A 1 91 ? 4.449 2.105 -1.148 1.00 91.44 91 LEU A CA 1
ATOM 708 C C . LEU A 1 91 ? 5.301 3.214 -1.773 1.00 91.44 91 LEU A C 1
ATOM 710 O O . LEU A 1 91 ? 4.955 4.392 -1.724 1.00 91.44 91 LEU A O 1
ATOM 714 N N . GLU A 1 92 ? 6.397 2.813 -2.409 1.00 90.62 92 GLU A N 1
ATOM 715 C CA . GLU A 1 92 ? 7.318 3.715 -3.090 1.00 90.62 92 GLU A CA 1
ATOM 716 C C . GLU A 1 92 ? 7.196 3.563 -4.603 1.00 90.62 92 GLU A C 1
ATOM 718 O O . GLU A 1 92 ? 7.421 2.487 -5.159 1.00 90.62 92 GLU A O 1
ATOM 723 N N . GLU A 1 93 ? 6.898 4.660 -5.286 1.00 91.88 93 GLU A N 1
ATOM 724 C CA . GLU A 1 93 ? 6.889 4.701 -6.743 1.00 91.88 93 GLU A CA 1
ATOM 725 C C . GLU A 1 93 ? 8.321 4.739 -7.300 1.00 91.88 93 GLU A C 1
ATOM 727 O O . GLU A 1 93 ? 9.163 5.524 -6.855 1.00 91.88 93 GLU A O 1
ATOM 732 N N . LEU A 1 94 ? 8.599 3.902 -8.302 1.00 93.00 94 LEU A N 1
ATOM 733 C CA . LEU A 1 94 ? 9.829 3.933 -9.088 1.00 93.00 94 LEU A CA 1
ATOM 734 C C . LEU A 1 94 ? 9.473 4.012 -10.573 1.00 93.00 94 LEU A C 1
ATOM 736 O O . LEU A 1 94 ? 9.041 3.023 -11.162 1.00 93.00 94 LEU A O 1
ATOM 740 N N . ARG A 1 95 ? 9.686 5.174 -11.191 1.00 91.94 95 ARG A N 1
ATOM 741 C CA . ARG A 1 95 ? 9.487 5.341 -12.635 1.00 91.94 95 ARG A CA 1
ATOM 742 C C . ARG A 1 95 ? 10.746 5.013 -13.416 1.00 91.94 95 ARG A C 1
ATOM 744 O O . ARG A 1 95 ? 11.830 5.477 -13.069 1.00 91.94 95 ARG A O 1
ATOM 751 N N . ILE A 1 96 ? 10.580 4.259 -14.495 1.00 93.62 96 ILE A N 1
ATOM 752 C CA . ILE A 1 96 ? 11.620 3.959 -15.475 1.00 93.62 96 ILE A CA 1
ATOM 753 C C . ILE A 1 96 ? 11.141 4.472 -16.826 1.00 93.62 96 ILE A C 1
ATOM 755 O O . ILE A 1 96 ? 10.089 4.076 -17.315 1.00 93.62 96 ILE A O 1
ATOM 759 N N . ASN A 1 97 ? 11.928 5.334 -17.456 1.00 92.50 97 ASN A N 1
ATOM 760 C CA . ASN A 1 97 ? 11.608 5.815 -18.793 1.00 92.50 97 ASN A CA 1
ATOM 761 C C . ASN A 1 97 ? 11.853 4.709 -19.841 1.00 92.50 97 ASN A C 1
ATOM 763 O O . ASN A 1 97 ? 12.908 4.070 -19.818 1.00 92.50 97 ASN A O 1
ATOM 767 N N . SER A 1 98 ? 10.947 4.521 -20.809 1.00 91.19 98 SER A N 1
ATOM 768 C CA . SER A 1 98 ? 11.108 3.517 -21.878 1.00 91.19 98 SER A CA 1
ATOM 769 C C . SER A 1 98 ? 12.422 3.637 -22.657 1.00 91.19 98 SER A C 1
ATOM 771 O O . SER A 1 98 ? 13.038 2.627 -22.999 1.00 91.19 98 SER A O 1
ATOM 773 N N . ILE A 1 99 ? 12.905 4.855 -22.917 1.00 91.06 99 ILE A N 1
ATOM 774 C CA . ILE A 1 99 ? 14.182 5.086 -23.607 1.00 91.06 99 ILE A CA 1
ATOM 775 C C . ILE A 1 99 ? 15.344 4.617 -22.730 1.00 91.06 99 ILE A C 1
ATOM 777 O O . ILE A 1 99 ? 16.262 3.964 -23.224 1.00 91.06 99 ILE A O 1
ATOM 781 N N . GLU A 1 100 ? 15.316 4.917 -21.429 1.00 89.81 100 GLU A N 1
ATOM 782 C CA . GLU A 1 100 ? 16.327 4.438 -20.481 1.00 89.81 100 GLU A CA 1
ATOM 783 C C . GLU A 1 100 ? 16.328 2.911 -20.394 1.00 89.81 100 GLU A C 1
ATOM 785 O O . GLU A 1 100 ? 17.395 2.299 -20.455 1.00 89.81 100 GLU A O 1
ATOM 790 N N . LEU A 1 101 ? 15.144 2.297 -20.340 1.00 92.31 101 LEU A N 1
ATOM 791 C CA . LEU A 1 101 ? 14.993 0.849 -20.319 1.00 92.31 101 LEU A CA 1
ATOM 792 C C . LEU A 1 101 ? 15.591 0.212 -21.580 1.00 92.31 101 LEU A C 1
ATOM 794 O O . LEU A 1 101 ? 16.471 -0.641 -21.480 1.00 92.31 101 LEU A O 1
ATOM 798 N N . ILE A 1 102 ? 15.193 0.666 -22.774 1.00 91.31 102 ILE A N 1
ATOM 799 C CA . ILE A 1 102 ? 15.738 0.168 -24.051 1.00 91.31 102 ILE A CA 1
ATOM 800 C C . ILE A 1 102 ? 17.260 0.365 -24.103 1.00 91.31 102 ILE A C 1
ATOM 802 O O . ILE A 1 102 ? 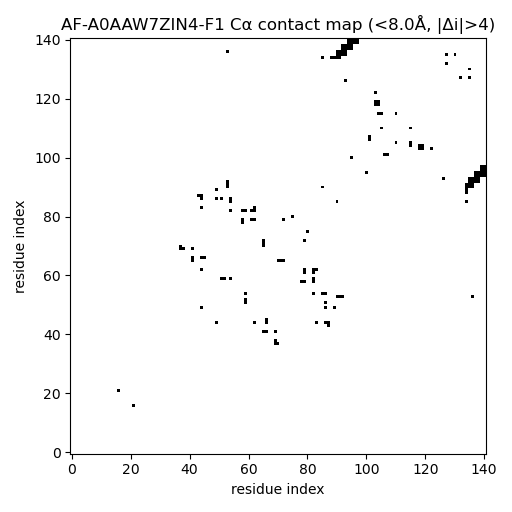18.001 -0.505 -24.576 1.00 91.31 102 ILE A O 1
ATOM 806 N N . ASN A 1 103 ? 17.748 1.491 -23.578 1.00 90.81 103 ASN A N 1
ATOM 807 C CA . ASN A 1 103 ? 19.172 1.778 -23.509 1.00 90.81 103 ASN A CA 1
ATOM 808 C C . ASN A 1 103 ? 19.921 0.813 -22.587 1.00 90.81 103 ASN A C 1
ATOM 810 O O . ASN A 1 103 ? 20.988 0.322 -22.963 1.00 90.81 103 ASN A O 1
ATOM 814 N N . ALA A 1 104 ? 19.366 0.518 -21.413 1.00 90.69 104 ALA A N 1
ATOM 815 C CA . ALA A 1 104 ? 19.936 -0.420 -20.456 1.00 90.69 104 ALA A CA 1
ATOM 816 C C . ALA A 1 104 ? 19.980 -1.850 -21.016 1.00 90.69 104 ALA A C 1
ATOM 818 O O . ALA A 1 104 ? 20.968 -2.562 -20.812 1.00 90.69 104 ALA A O 1
ATOM 819 N N . LEU A 1 105 ? 18.960 -2.235 -21.790 1.00 91.62 105 LEU A N 1
ATOM 820 C CA . LEU A 1 105 ? 18.832 -3.564 -22.393 1.00 91.62 105 LEU A CA 1
ATOM 821 C C . LEU A 1 105 ? 19.675 -3.775 -23.664 1.00 91.62 105 LEU A C 1
ATOM 823 O O . LEU A 1 105 ? 19.735 -4.893 -24.162 1.00 91.62 105 LEU A O 1
ATOM 827 N N . GLY A 1 106 ? 20.375 -2.751 -24.170 1.00 86.81 106 GLY A N 1
ATOM 828 C CA . GLY A 1 106 ? 21.354 -2.913 -25.257 1.00 86.81 106 GLY A CA 1
ATOM 829 C C . GLY A 1 106 ? 21.023 -2.213 -26.577 1.00 86.81 106 GLY A C 1
ATOM 830 O O . GLY A 1 106 ? 21.718 -2.456 -27.561 1.00 86.81 106 GLY A O 1
ATOM 831 N N . LYS A 1 107 ? 20.020 -1.321 -26.616 1.00 85.69 107 LYS A N 1
ATOM 832 C CA . LYS A 1 107 ? 19.747 -0.425 -27.765 1.00 85.69 107 LYS A CA 1
ATOM 833 C C . LYS A 1 107 ? 19.533 -1.139 -29.114 1.00 85.69 107 LYS A C 1
ATOM 835 O O . LYS A 1 107 ? 19.874 -0.591 -30.157 1.00 85.69 107 LYS A O 1
ATOM 840 N N . GLY A 1 108 ? 18.983 -2.356 -29.108 1.00 81.06 108 GLY A N 1
ATOM 841 C CA . GLY A 1 108 ? 18.688 -3.114 -30.335 1.00 81.06 108 GLY A CA 1
ATOM 842 C C . GLY A 1 108 ? 19.867 -3.893 -30.929 1.00 81.06 108 GLY A C 1
ATOM 843 O O . GLY A 1 108 ? 19.758 -4.399 -32.044 1.00 81.06 108 GLY A O 1
ATOM 844 N N . LEU A 1 109 ? 20.985 -4.015 -30.207 1.00 87.06 109 LEU A N 1
ATOM 845 C CA . LEU A 1 109 ? 22.070 -4.925 -30.581 1.00 87.06 109 LEU A CA 1
ATOM 846 C C . LEU A 1 109 ? 21.672 -6.391 -30.317 1.00 87.06 109 LEU A C 1
ATOM 848 O O . LEU A 1 109 ? 20.930 -6.646 -29.366 1.00 87.06 109 LEU A O 1
ATOM 852 N N . PRO A 1 110 ? 22.177 -7.366 -31.101 1.00 89.69 110 PRO A N 1
ATOM 853 C CA . PRO A 1 110 ? 21.993 -8.781 -30.797 1.00 89.69 110 PRO A CA 1
ATOM 854 C C . PRO A 1 110 ? 22.534 -9.113 -29.402 1.00 89.69 110 PRO A C 1
ATOM 856 O O . PRO A 1 110 ? 23.689 -8.831 -29.077 1.00 89.69 110 PRO A O 1
ATOM 859 N N . GLN A 1 111 ? 21.677 -9.692 -28.571 1.00 91.50 111 GLN A N 1
ATOM 860 C CA . GLN A 1 111 ? 21.971 -10.086 -27.198 1.00 91.50 111 GLN A CA 1
ATOM 861 C C . GLN A 1 111 ? 21.376 -11.474 -26.970 1.00 91.50 111 GLN A C 1
ATOM 863 O O . GLN A 1 111 ? 20.304 -11.800 -27.488 1.00 91.50 111 GLN A O 1
ATOM 868 N N . SER A 1 112 ? 22.060 -12.293 -26.187 1.00 93.69 112 SER A N 1
ATOM 869 C CA . SER A 1 112 ? 21.494 -13.525 -25.652 1.00 93.69 112 SER A CA 1
ATOM 870 C C . SER A 1 112 ? 20.420 -13.215 -24.603 1.00 93.69 112 SER A C 1
ATOM 872 O O . SER A 1 112 ? 20.381 -12.135 -24.011 1.00 93.69 112 SER A O 1
ATOM 874 N N . ARG A 1 113 ? 19.550 -14.193 -24.334 1.00 94.69 113 ARG A N 1
ATOM 875 C CA . ARG A 1 113 ? 18.553 -14.105 -23.256 1.00 94.69 113 ARG A CA 1
ATOM 876 C C . ARG A 1 113 ? 19.198 -13.740 -21.912 1.00 94.69 113 ARG A C 1
ATOM 878 O O . ARG A 1 113 ? 18.645 -12.920 -21.180 1.00 94.69 113 ARG A O 1
ATOM 885 N N . ASP A 1 114 ? 20.336 -14.354 -21.597 1.00 95.81 114 ASP A N 1
ATOM 886 C CA . ASP A 1 114 ? 20.982 -14.214 -20.291 1.00 95.81 114 ASP A CA 1
ATOM 887 C C . ASP A 1 114 ? 21.602 -12.821 -20.121 1.00 95.81 114 ASP A C 1
ATOM 889 O O . ASP A 1 114 ? 21.425 -12.202 -19.074 1.00 95.81 114 ASP A O 1
ATOM 893 N N . GLU A 1 115 ? 22.208 -12.262 -21.176 1.00 94.50 115 GLU A N 1
ATOM 894 C CA . GLU A 1 115 ? 22.721 -10.884 -21.161 1.00 94.50 115 GLU A CA 1
ATOM 895 C C . GLU A 1 115 ? 21.608 -9.850 -20.929 1.00 94.50 115 GLU A C 1
ATOM 897 O O . GLU A 1 115 ? 21.802 -8.882 -20.191 1.00 94.50 115 GLU A O 1
ATOM 902 N N . VAL A 1 116 ? 20.429 -10.042 -21.535 1.00 94.19 116 VAL A N 1
ATOM 903 C CA . VAL A 1 116 ? 19.279 -9.142 -21.336 1.00 94.19 116 VAL A CA 1
ATOM 904 C C . VAL A 1 116 ? 18.778 -9.214 -19.892 1.00 94.19 116 VAL A C 1
ATOM 906 O O . VAL A 1 116 ? 18.539 -8.174 -19.276 1.00 94.19 116 VAL A O 1
ATOM 909 N N . ALA A 1 117 ? 18.657 -10.421 -19.331 1.00 94.75 117 ALA A N 1
ATOM 910 C CA . ALA A 1 117 ? 18.231 -10.612 -17.946 1.00 94.75 117 ALA A CA 1
ATOM 911 C C . ALA A 1 117 ? 19.227 -9.994 -16.949 1.00 94.75 117 ALA A C 1
ATOM 913 O O . ALA A 1 117 ? 18.817 -9.276 -16.037 1.00 94.75 117 ALA A O 1
ATOM 914 N N . GLU A 1 118 ? 20.532 -10.208 -17.147 1.00 95.94 118 GLU A N 1
ATOM 915 C CA . GLU A 1 118 ? 21.582 -9.627 -16.304 1.00 95.94 118 GLU A CA 1
ATOM 916 C C . GLU A 1 118 ? 21.554 -8.093 -16.345 1.00 95.94 118 GLU A C 1
ATOM 918 O O . GLU A 1 118 ? 21.612 -7.428 -15.308 1.00 95.94 118 GLU A O 1
ATOM 923 N N . ARG A 1 119 ? 21.400 -7.507 -17.539 1.00 94.69 119 ARG A N 1
ATOM 924 C CA . ARG A 1 119 ? 21.284 -6.051 -17.707 1.00 94.69 119 ARG A CA 1
ATOM 925 C C . ARG A 1 119 ? 20.066 -5.480 -16.998 1.00 94.69 119 ARG A C 1
ATOM 927 O O . ARG A 1 119 ? 20.190 -4.426 -16.376 1.00 94.69 119 ARG A O 1
ATOM 934 N N . PHE A 1 120 ? 18.922 -6.155 -17.097 1.00 93.56 120 PHE A N 1
ATOM 935 C CA . PHE A 1 120 ? 17.698 -5.726 -16.431 1.00 93.56 120 PHE A CA 1
ATOM 936 C C . PHE A 1 120 ? 17.844 -5.782 -14.910 1.00 93.56 120 PHE A C 1
ATOM 938 O O . PHE A 1 120 ? 17.582 -4.787 -14.243 1.00 93.56 120 PHE A O 1
ATOM 945 N N . ASN A 1 121 ? 18.356 -6.890 -14.368 1.00 93.75 121 ASN A N 1
ATOM 946 C CA . ASN A 1 121 ? 18.597 -7.018 -12.930 1.00 93.75 121 ASN A CA 1
ATOM 947 C C . ASN A 1 121 ? 19.557 -5.938 -12.424 1.00 93.75 121 ASN A C 1
ATOM 949 O O . ASN A 1 121 ? 19.251 -5.253 -11.458 1.00 93.75 121 ASN A O 1
ATOM 953 N N . ARG A 1 122 ? 20.656 -5.680 -13.143 1.00 94.62 122 ARG A N 1
ATOM 954 C CA . ARG A 1 122 ? 21.596 -4.610 -12.784 1.00 94.62 122 ARG A CA 1
ATOM 955 C C . ARG A 1 122 ? 20.961 -3.216 -12.812 1.00 94.62 122 ARG A C 1
ATOM 957 O O . ARG A 1 122 ? 21.329 -2.364 -12.004 1.00 94.62 122 ARG A O 1
ATOM 964 N N . LEU A 1 123 ? 20.048 -2.953 -13.751 1.00 93.62 123 LEU A N 1
ATOM 965 C CA . LEU A 1 123 ? 19.276 -1.708 -13.767 1.00 93.62 123 LEU A CA 1
ATOM 966 C C . LEU A 1 123 ? 18.407 -1.608 -12.507 1.00 93.62 123 LEU A C 1
ATOM 968 O O . LEU A 1 123 ? 18.445 -0.581 -11.834 1.00 93.62 123 LEU A O 1
ATOM 972 N N . LEU A 1 124 ? 17.673 -2.673 -12.175 1.00 93.44 124 LEU A N 1
ATOM 973 C CA . LEU A 1 124 ? 16.829 -2.721 -10.982 1.00 93.44 124 LEU A CA 1
ATOM 974 C C . LEU A 1 124 ? 17.641 -2.545 -9.698 1.00 93.44 124 LEU A C 1
ATOM 976 O O . LEU A 1 124 ? 17.276 -1.711 -8.881 1.00 93.44 124 LEU A O 1
ATOM 980 N N . ASP A 1 125 ? 18.766 -3.243 -9.544 1.00 93.50 125 ASP A N 1
ATOM 981 C CA . ASP A 1 125 ? 19.635 -3.132 -8.366 1.00 93.50 125 ASP A CA 1
ATOM 982 C C . ASP A 1 125 ? 20.130 -1.698 -8.164 1.00 93.50 125 ASP A C 1
ATOM 984 O O . ASP A 1 125 ? 20.140 -1.179 -7.048 1.00 93.50 125 ASP A O 1
ATOM 988 N N . LYS A 1 126 ? 20.502 -1.028 -9.261 1.00 93.12 126 LYS A N 1
ATOM 989 C CA . LYS A 1 126 ? 20.934 0.370 -9.233 1.00 93.12 126 LYS A CA 1
ATOM 990 C C . LYS A 1 126 ? 19.795 1.307 -8.826 1.00 93.12 126 LYS A C 1
ATOM 992 O O . LYS A 1 126 ? 20.016 2.222 -8.040 1.00 93.12 126 LYS A O 1
ATOM 997 N N . LEU A 1 127 ? 18.598 1.111 -9.376 1.00 92.00 127 LEU A N 1
ATOM 998 C CA . LEU A 1 127 ? 17.444 1.978 -9.118 1.00 92.00 127 LEU A CA 1
ATOM 999 C C . LEU A 1 127 ? 16.797 1.732 -7.746 1.00 92.00 127 LEU A C 1
ATOM 1001 O O . LEU A 1 127 ? 16.258 2.658 -7.141 1.00 92.00 127 LEU A O 1
ATOM 1005 N N . CYS A 1 128 ? 16.871 0.501 -7.245 1.00 92.69 128 CYS A N 1
ATOM 1006 C CA . CYS A 1 128 ? 16.340 0.086 -5.950 1.00 92.69 128 CYS A CA 1
ATOM 1007 C C . CYS A 1 128 ? 17.364 0.217 -4.811 1.00 92.69 128 CYS A C 1
ATOM 1009 O O . CYS A 1 128 ? 17.062 -0.145 -3.673 1.00 92.69 128 CYS A O 1
ATOM 1011 N N . GLN A 1 129 ? 18.569 0.726 -5.083 1.00 93.81 129 GLN A N 1
ATOM 1012 C CA . GLN A 1 129 ? 19.616 0.848 -4.077 1.00 93.81 129 GLN A CA 1
ATOM 1013 C C . GLN A 1 129 ? 19.150 1.715 -2.896 1.00 93.81 129 GLN A C 1
ATOM 1015 O O . GLN A 1 129 ? 18.774 2.873 -3.063 1.00 93.81 129 GLN A O 1
ATOM 1020 N N . GLY A 1 130 ? 19.195 1.148 -1.688 1.00 90.06 130 GLY A N 1
ATOM 1021 C CA . GLY A 1 130 ? 18.784 1.833 -0.458 1.00 90.06 130 GLY A CA 1
ATOM 1022 C C . GLY A 1 130 ? 17.269 1.919 -0.233 1.00 90.06 130 GLY A C 1
ATOM 1023 O O . GLY A 1 130 ? 16.859 2.519 0.757 1.00 90.06 130 GLY A O 1
ATOM 1024 N N . LYS A 1 131 ? 16.449 1.317 -1.105 1.00 90.94 131 LYS A N 1
ATOM 1025 C CA . LYS A 1 131 ? 14.989 1.221 -0.952 1.00 90.94 131 LYS A CA 1
ATOM 1026 C C . LYS A 1 131 ? 14.584 -0.111 -0.322 1.00 90.94 131 LYS A C 1
ATOM 1028 O O . 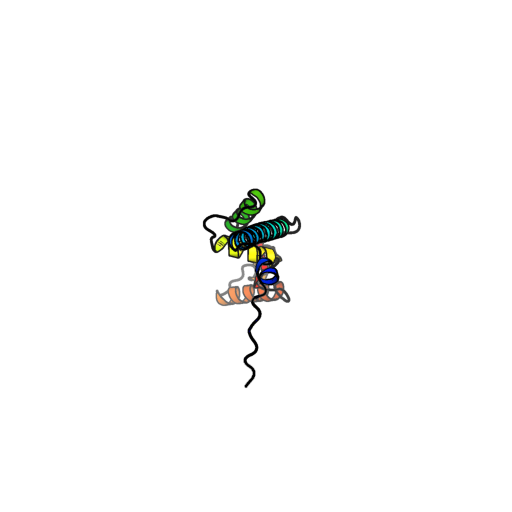LYS A 1 131 ? 15.284 -1.116 -0.460 1.00 90.94 131 LYS A O 1
ATOM 1033 N N . ASP A 1 132 ? 13.417 -0.144 0.318 1.00 90.44 132 ASP A N 1
ATOM 1034 C CA . ASP A 1 132 ? 12.784 -1.406 0.714 1.00 90.44 132 ASP A CA 1
ATOM 1035 C C . ASP A 1 132 ? 12.074 -2.027 -0.494 1.00 90.44 132 ASP A C 1
ATOM 1037 O O . ASP A 1 132 ? 11.007 -1.579 -0.917 1.00 90.44 132 ASP A O 1
ATOM 1041 N N . ILE A 1 133 ? 12.666 -3.091 -1.038 1.00 90.00 133 ILE A N 1
ATOM 1042 C CA . ILE A 1 133 ? 12.202 -3.777 -2.252 1.00 90.00 133 ILE A CA 1
ATOM 1043 C C . ILE A 1 133 ? 10.731 -4.214 -2.141 1.00 90.00 133 ILE A C 1
ATOM 1045 O O . ILE A 1 133 ? 10.017 -4.212 -3.142 1.00 90.00 133 ILE A O 1
ATOM 1049 N N . ASN A 1 134 ? 10.234 -4.530 -0.939 1.00 88.31 134 ASN A N 1
ATOM 1050 C CA . ASN A 1 134 ? 8.846 -4.967 -0.755 1.00 88.31 134 ASN A CA 1
ATOM 1051 C C . ASN A 1 134 ? 7.830 -3.838 -1.012 1.00 88.31 134 ASN A C 1
ATOM 1053 O O . ASN A 1 134 ? 6.683 -4.096 -1.405 1.00 88.31 134 ASN A O 1
ATOM 1057 N N . LYS A 1 135 ? 8.258 -2.586 -0.822 1.00 90.75 135 LYS A N 1
ATOM 1058 C CA . LYS A 1 135 ? 7.437 -1.377 -0.968 1.00 90.75 135 LYS A CA 1
ATOM 1059 C C . LYS A 1 135 ? 7.524 -0.767 -2.361 1.00 90.75 135 LYS A C 1
ATOM 1061 O O . LYS A 1 135 ? 6.623 -0.030 -2.750 1.00 90.75 135 LYS A O 1
ATOM 1066 N N . VAL A 1 136 ? 8.567 -1.091 -3.124 1.00 92.75 136 VAL A N 1
ATOM 1067 C CA .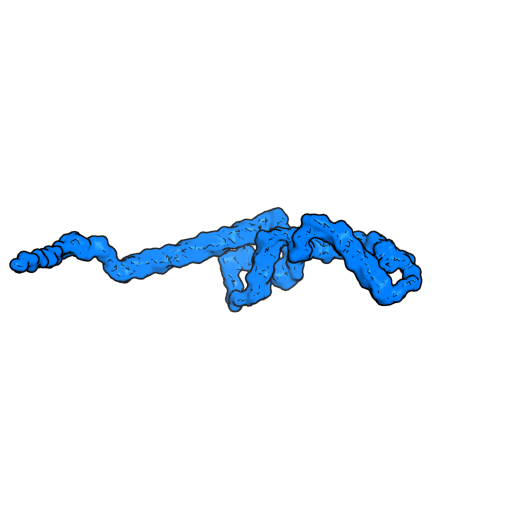 VAL A 1 136 ? 8.778 -0.529 -4.461 1.00 92.75 136 VAL A CA 1
ATOM 1068 C C . VAL A 1 136 ? 7.704 -1.012 -5.441 1.00 92.75 136 VAL A C 1
ATOM 1070 O O . VAL A 1 136 ? 7.364 -2.198 -5.513 1.00 92.75 136 VAL A O 1
ATOM 1073 N N . ARG A 1 137 ? 7.167 -0.079 -6.227 1.00 93.19 137 ARG A N 1
ATOM 1074 C CA . ARG A 1 137 ? 6.254 -0.316 -7.347 1.00 93.19 137 ARG A CA 1
ATOM 1075 C C . ARG A 1 137 ? 6.821 0.349 -8.590 1.00 93.19 137 ARG A C 1
ATOM 1077 O O . ARG A 1 137 ? 6.959 1.567 -8.647 1.00 93.19 137 ARG A O 1
ATOM 1084 N N . ILE A 1 138 ? 7.194 -0.482 -9.559 1.00 92.06 138 ILE A N 1
ATOM 1085 C CA . ILE A 1 138 ? 7.868 -0.045 -10.780 1.00 92.06 138 ILE A CA 1
ATOM 1086 C C . ILE A 1 138 ? 6.826 0.313 -11.835 1.00 92.06 138 ILE A C 1
ATOM 1088 O O . ILE A 1 138 ? 5.968 -0.508 -12.157 1.00 92.06 138 ILE A O 1
ATOM 1092 N N . ILE A 1 139 ? 6.936 1.516 -12.389 1.00 90.81 139 ILE A N 1
ATOM 1093 C CA . ILE A 1 139 ? 6.110 2.024 -13.484 1.00 90.81 139 ILE A CA 1
ATOM 1094 C C . ILE A 1 139 ? 7.038 2.324 -14.660 1.00 90.81 139 ILE A C 1
ATOM 1096 O O . ILE A 1 139 ? 8.090 2.933 -14.476 1.00 90.81 139 ILE A O 1
ATOM 1100 N N . ILE A 1 140 ? 6.673 1.865 -15.855 1.00 91.69 140 ILE A N 1
ATOM 1101 C CA . ILE A 1 140 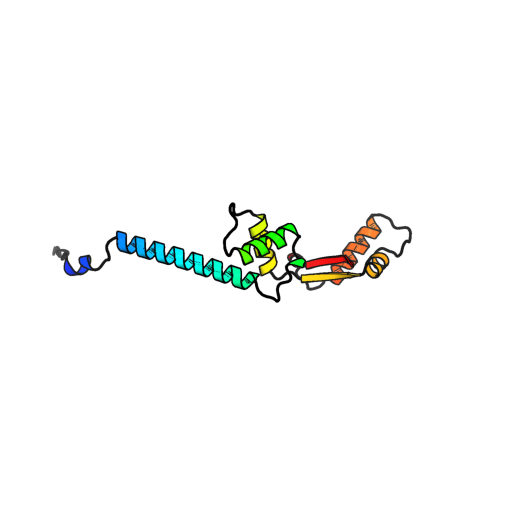? 7.429 2.136 -17.081 1.00 91.69 140 ILE A CA 1
ATOM 1102 C C . ILE A 1 140 ? 6.621 3.135 -17.912 1.00 91.69 140 ILE A C 1
ATOM 1104 O O . ILE A 1 140 ? 5.497 2.811 -18.297 1.00 91.69 140 ILE A O 1
ATOM 1108 N N . ASP A 1 141 ? 7.194 4.319 -18.144 1.00 84.12 141 ASP A N 1
ATOM 1109 C CA . ASP A 1 141 ? 6.608 5.411 -18.944 1.00 84.12 141 ASP A CA 1
ATOM 1110 C C . ASP A 1 141 ? 6.936 5.270 -20.435 1.00 84.12 141 ASP A C 1
ATOM 1112 O O . ASP A 1 141 ? 8.117 4.973 -20.753 1.00 84.12 141 ASP A O 1
#

pLDDT: mean 88.0, std 12.66, range [39.81, 97.56]

Organism: Enterobacter asburiae (NCBI:txid61645)

Mean predicted aligned error: 9.28 Å

Sequence (141 aa):
MNANPVEFNARQESSKAPASEQLNNLEQRLDSLQSDWLSNLNSLLDDPFINLGLLKPNQAQLIRDFIQDGQLPEPLDSTFIQAVNQVLAGLEELRINSIELINALGKGLPQSRDEVAERFNRLLDKLCQGKDINKVRIIID